Protein AF-A0A533SK58-F1 (afdb_monomer_lite)

Foldseek 3Di:
DDPVVVVVVCVVLVVQLVVQLVVQLVVVCVVCPVVLVCCCPVVVDDPVVSVVVSVVCSVVCCVVSNVVSSVRD

Radius of gyration: 17.32 Å; chains: 1; bounding box: 42×18×48 Å

pLDDT: mean 87.65, std 6.16, range [56.91, 94.38]

Sequence (73 aa):
MRKTTYLYILKEILPIFFIGLLTLTVILLMDKILKLIELIVTRGVSLSNILKLLLFISPSFLIFTIPMAFLLG

Secondary structure (DSSP, 8-state):
--HHHHHHHHHHHHHHHHHHHHHHHHHHHHHHHHHHHHHHHHH---HHHHHHHHHHHHHHHHHHHHHHHHHH-

Structure (mmCIF, N/CA/C/O backbone):
data_AF-A0A533SK58-F1
#
_entry.id   AF-A0A533SK58-F1
#
loop_
_atom_site.group_PDB
_atom_site.id
_atom_site.type_symbol
_atom_site.label_atom_id
_atom_site.label_alt_id
_atom_site.label_comp_id
_atom_site.label_asym_id
_atom_site.label_entity_id
_atom_site.label_seq_id
_atom_site.pdbx_PDB_ins_code
_atom_site.Cartn_x
_atom_site.Cartn_y
_atom_site.Cartn_z
_atom_site.occupancy
_atom_site.B_iso_or_equiv
_atom_site.auth_seq_id
_atom_site.auth_comp_id
_atom_site.auth_asym_id
_atom_site.auth_atom_id
_atom_site.pdbx_PDB_model_num
ATOM 1 N N . MET A 1 1 ? -25.433 -3.607 24.872 1.00 56.91 1 MET A N 1
ATOM 2 C CA . MET A 1 1 ? -23.991 -3.457 24.559 1.00 56.91 1 MET A CA 1
ATOM 3 C C . MET A 1 1 ? -23.828 -2.194 23.719 1.00 56.91 1 MET A C 1
ATOM 5 O O . MET A 1 1 ? -24.538 -2.051 22.733 1.00 56.91 1 MET A O 1
ATOM 9 N N . ARG A 1 2 ? -23.061 -1.198 24.183 1.00 65.44 2 ARG A N 1
ATOM 10 C CA . ARG A 1 2 ? -23.101 0.177 23.641 1.00 65.44 2 ARG A CA 1
ATOM 11 C C . ARG A 1 2 ? -22.285 0.284 22.341 1.00 65.44 2 ARG A C 1
ATOM 13 O O . ARG A 1 2 ? -21.139 -0.148 22.306 1.00 65.44 2 ARG A O 1
ATOM 20 N N . LYS A 1 3 ? -22.859 0.898 21.292 1.00 73.94 3 LYS A N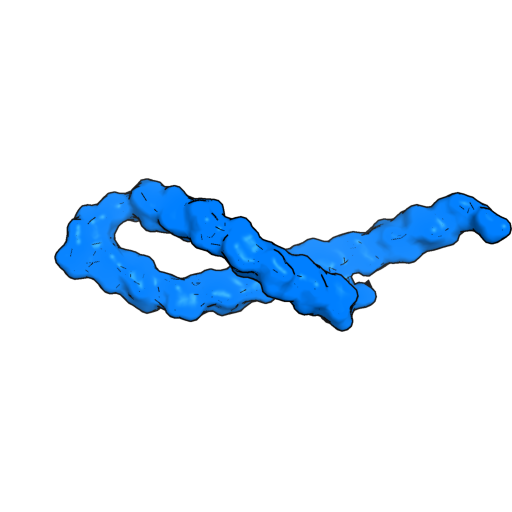 1
ATOM 21 C CA . LYS A 1 3 ? -22.232 1.122 19.963 1.00 73.94 3 LYS A CA 1
ATOM 22 C C . LYS A 1 3 ? -20.839 1.770 20.028 1.00 73.94 3 LYS A C 1
ATOM 24 O O . LYS A 1 3 ? -20.028 1.577 19.131 1.00 73.94 3 LYS A O 1
ATOM 29 N N . THR A 1 4 ? -20.559 2.516 21.092 1.00 85.06 4 THR A N 1
ATOM 30 C CA . THR A 1 4 ? -19.293 3.219 21.321 1.00 85.06 4 THR A CA 1
ATOM 31 C C . THR A 1 4 ? -18.094 2.283 21.473 1.00 85.06 4 THR A C 1
ATOM 33 O O . THR A 1 4 ? -17.016 2.623 21.002 1.00 85.06 4 THR A O 1
ATOM 36 N N . THR A 1 5 ? -18.264 1.099 22.072 1.00 87.25 5 THR A N 1
ATOM 37 C CA . THR A 1 5 ? -17.147 0.165 22.303 1.00 87.25 5 THR A CA 1
ATOM 38 C C . THR A 1 5 ? -16.644 -0.451 20.996 1.00 87.25 5 THR A C 1
ATOM 40 O O . THR A 1 5 ? -15.441 -0.511 20.774 1.00 87.25 5 THR A O 1
ATOM 43 N N . TYR A 1 6 ? -17.549 -0.831 20.088 1.00 88.06 6 TYR A N 1
ATOM 44 C CA . TYR A 1 6 ? -17.173 -1.370 18.776 1.00 88.06 6 TYR A CA 1
ATOM 45 C C . TYR A 1 6 ? -16.410 -0.355 17.922 1.00 88.06 6 TYR A C 1
ATOM 47 O O . TYR A 1 6 ? -15.426 -0.712 17.284 1.00 88.06 6 TYR A O 1
ATOM 55 N N . LEU A 1 7 ? -16.834 0.913 17.936 1.00 89.38 7 LEU A N 1
ATOM 56 C CA . LEU A 1 7 ? -16.156 1.983 17.198 1.00 89.38 7 LEU A CA 1
ATOM 57 C C . LEU A 1 7 ? -14.762 2.278 17.756 1.00 89.38 7 LEU A C 1
ATOM 59 O O . LEU A 1 7 ? -13.858 2.598 16.990 1.00 89.38 7 LEU A O 1
ATOM 63 N N . TYR A 1 8 ? -14.590 2.159 19.073 1.00 89.69 8 TYR A N 1
ATOM 64 C CA . TYR A 1 8 ? -13.294 2.341 19.714 1.00 89.69 8 TYR A CA 1
ATOM 65 C C . TYR A 1 8 ? -12.314 1.230 19.318 1.00 89.69 8 TYR A C 1
ATOM 67 O O . TYR A 1 8 ? -11.233 1.530 18.827 1.00 89.69 8 TYR A O 1
ATOM 75 N N . ILE A 1 9 ? -12.739 -0.036 19.415 1.00 89.25 9 ILE A N 1
ATOM 76 C CA . ILE A 1 9 ? -11.923 -1.195 19.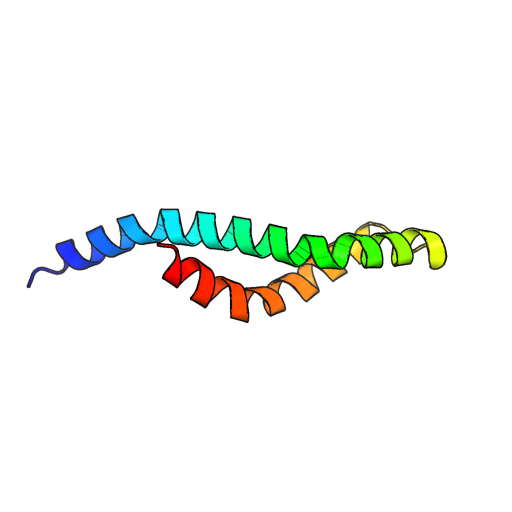020 1.00 89.25 9 ILE A CA 1
ATOM 77 C C . ILE A 1 9 ? -11.549 -1.116 17.533 1.00 89.25 9 ILE A C 1
ATOM 79 O O . ILE A 1 9 ? -10.388 -1.288 17.178 1.00 89.25 9 ILE A O 1
ATOM 83 N N . LEU A 1 10 ? -12.504 -0.781 16.657 1.00 88.44 10 LEU A N 1
ATOM 84 C CA . LEU A 1 10 ? -12.218 -0.562 15.234 1.00 88.44 10 LEU A CA 1
ATOM 85 C C . LEU A 1 10 ? -11.163 0.530 15.031 1.00 88.44 10 LEU A C 1
ATOM 87 O O . LEU A 1 10 ? -10.228 0.341 14.261 1.00 88.44 10 LEU A O 1
ATOM 91 N N . LYS A 1 11 ? -11.281 1.657 15.739 1.00 91.94 11 LYS A N 1
ATOM 92 C CA . LYS A 1 11 ? -10.324 2.766 15.645 1.00 91.94 11 LYS A CA 1
ATOM 93 C C . LYS A 1 11 ? -8.922 2.388 16.131 1.00 91.94 11 LYS A C 1
ATOM 95 O O . LYS A 1 11 ? -7.963 3.003 15.681 1.00 91.94 11 LYS A O 1
ATOM 100 N N . GLU A 1 12 ? -8.804 1.413 17.021 1.00 89.88 12 GLU A N 1
ATOM 101 C CA . GLU A 1 12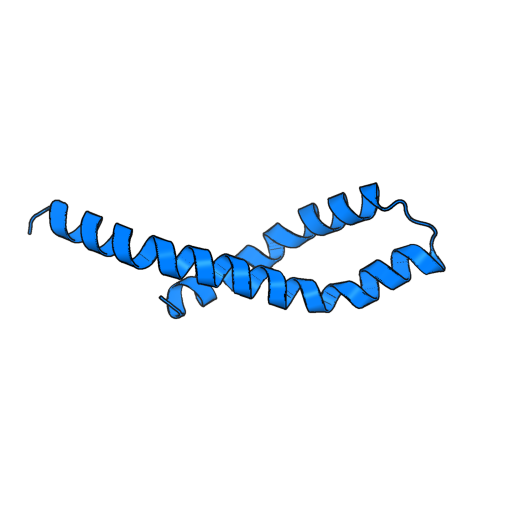 ? -7.525 0.949 17.559 1.00 89.88 12 GLU A CA 1
ATOM 102 C C . GLU A 1 12 ? -6.860 -0.105 16.659 1.00 89.88 12 GLU A C 1
ATOM 104 O O . GLU A 1 12 ? -5.647 -0.065 16.474 1.00 89.88 12 GLU A O 1
ATOM 109 N N . ILE A 1 13 ? -7.651 -0.960 15.999 1.00 90.88 13 ILE A N 1
ATOM 110 C CA . ILE A 1 13 ? -7.163 -1.957 15.028 1.00 90.88 13 ILE A CA 1
ATOM 111 C C . ILE A 1 13 ? -6.780 -1.305 13.689 1.00 90.88 13 ILE A C 1
ATOM 113 O O . ILE A 1 13 ? -5.782 -1.684 13.077 1.00 90.88 13 ILE A O 1
ATOM 117 N N . LEU A 1 14 ? -7.542 -0.302 13.225 1.00 92.06 14 LEU A N 1
ATOM 118 C CA . LEU A 1 14 ? -7.312 0.355 11.928 1.00 92.06 14 LEU A CA 1
ATOM 119 C C . LEU A 1 14 ? -5.852 0.820 11.716 1.00 92.06 14 LEU A C 1
ATOM 121 O O . LEU A 1 14 ? -5.289 0.507 10.669 1.00 92.06 14 LEU A O 1
ATOM 125 N N . PRO A 1 15 ? -5.214 1.553 12.651 1.00 92.38 15 PRO A N 1
ATOM 126 C CA . PRO A 1 15 ? -3.836 2.018 12.503 1.00 92.38 15 PRO A CA 1
ATOM 127 C C . PRO A 1 15 ? -2.846 0.877 12.265 1.00 92.38 15 PRO A C 1
ATOM 129 O O . PRO A 1 15 ? -2.033 0.953 11.346 1.00 92.38 15 PRO A O 1
ATOM 132 N N . ILE A 1 16 ? -2.942 -0.190 13.060 1.00 91.06 16 ILE A N 1
ATOM 133 C CA . ILE A 1 16 ? -2.042 -1.346 12.982 1.00 91.06 16 ILE A CA 1
ATOM 134 C C . ILE A 1 16 ? -2.281 -2.109 11.678 1.00 91.06 16 ILE A C 1
ATOM 136 O O . ILE A 1 16 ? -1.324 -2.436 10.976 1.00 91.06 16 ILE A O 1
ATOM 140 N N . PHE A 1 17 ? -3.547 -2.280 11.289 1.00 93.31 17 PHE A N 1
ATOM 141 C CA . PHE A 1 17 ? -3.925 -2.855 10.003 1.00 93.31 17 PHE A CA 1
ATOM 142 C C . PHE A 1 17 ? -3.329 -2.076 8.822 1.00 93.31 17 PHE A C 1
ATOM 144 O O . PHE A 1 17 ? -2.738 -2.676 7.930 1.00 93.31 17 PHE A O 1
ATOM 151 N N . PHE A 1 18 ? -3.435 -0.742 8.803 1.00 94.12 18 PHE A N 1
ATOM 152 C CA . PHE A 1 18 ? -2.902 0.071 7.703 1.00 94.12 18 PHE A CA 1
ATOM 153 C C . PHE A 1 18 ? -1.374 0.040 7.628 1.00 94.12 18 PHE A C 1
ATOM 155 O O . PHE A 1 18 ? -0.828 -0.022 6.525 1.00 94.12 18 PHE A O 1
ATOM 162 N N . ILE A 1 19 ? -0.687 0.046 8.774 1.00 94.38 19 ILE A N 1
ATOM 163 C CA . ILE A 1 19 ? 0.772 -0.110 8.823 1.00 94.38 19 ILE A CA 1
ATOM 164 C C . ILE A 1 19 ? 1.159 -1.489 8.280 1.00 94.38 19 ILE A C 1
ATOM 166 O O . ILE A 1 19 ? 1.972 -1.573 7.362 1.00 94.38 19 ILE A O 1
ATOM 170 N N . GLY A 1 20 ? 0.523 -2.558 8.771 1.00 93.44 20 GLY A N 1
ATOM 171 C CA . GLY A 1 20 ? 0.757 -3.923 8.299 1.00 93.44 20 GLY A CA 1
ATOM 172 C C . GLY A 1 20 ? 0.491 -4.081 6.801 1.00 93.44 20 GLY A C 1
ATOM 173 O O . GLY A 1 20 ? 1.313 -4.647 6.083 1.00 93.44 20 GLY A O 1
ATOM 174 N N . LEU A 1 21 ? -0.607 -3.514 6.297 1.00 94.31 21 LEU A N 1
ATOM 175 C CA . LEU A 1 21 ? -0.969 -3.540 4.881 1.00 94.31 21 LEU A CA 1
ATOM 176 C C . LEU A 1 21 ? 0.099 -2.855 4.015 1.00 94.31 21 LEU A C 1
ATOM 178 O O . LEU A 1 21 ? 0.528 -3.423 3.008 1.00 94.31 21 LEU A O 1
ATOM 182 N N . LEU A 1 22 ? 0.552 -1.657 4.402 1.00 93.69 22 LEU A N 1
ATOM 183 C CA . LEU A 1 22 ? 1.599 -0.920 3.686 1.00 93.69 22 LEU A CA 1
ATOM 184 C C . LEU A 1 22 ? 2.934 -1.667 3.707 1.00 93.69 22 LEU A C 1
ATOM 186 O O . LEU A 1 22 ? 3.569 -1.830 2.668 1.00 93.69 22 LEU A O 1
ATOM 190 N N . THR A 1 23 ? 3.351 -2.164 4.868 1.00 94.12 23 THR A N 1
ATOM 191 C CA . THR A 1 23 ? 4.616 -2.889 4.995 1.00 94.12 23 THR A CA 1
ATOM 192 C C . THR A 1 23 ? 4.598 -4.180 4.177 1.00 94.12 23 THR A C 1
ATOM 194 O O . THR A 1 23 ? 5.517 -4.420 3.396 1.00 94.12 23 THR A O 1
ATOM 197 N N . LEU A 1 24 ? 3.534 -4.982 4.276 1.00 93.50 24 LEU A N 1
ATOM 198 C CA . LEU A 1 24 ? 3.408 -6.231 3.522 1.00 93.50 24 LEU A CA 1
ATOM 199 C C . LEU A 1 24 ? 3.333 -5.995 2.010 1.00 93.50 24 LEU A C 1
ATOM 201 O O . LEU A 1 24 ? 3.973 -6.720 1.251 1.00 93.50 24 LEU A O 1
ATOM 205 N N . THR A 1 25 ? 2.588 -4.983 1.554 1.00 92.31 25 THR A N 1
ATOM 206 C CA . THR A 1 25 ? 2.517 -4.661 0.117 1.00 92.31 25 THR A CA 1
ATOM 207 C C . THR A 1 25 ? 3.875 -4.246 -0.436 1.00 92.31 25 THR A C 1
ATOM 209 O O . THR A 1 25 ? 4.262 -4.735 -1.494 1.00 92.31 25 THR A O 1
ATOM 212 N N . VAL A 1 26 ? 4.637 -3.416 0.285 1.00 91.25 26 VAL A N 1
ATOM 213 C CA . VAL A 1 26 ? 5.998 -3.029 -0.122 1.00 91.25 26 VAL A CA 1
ATOM 214 C C . VAL A 1 26 ? 6.925 -4.243 -0.171 1.00 91.25 26 VAL A C 1
ATOM 216 O O . VAL A 1 26 ? 7.619 -4.426 -1.169 1.00 91.25 26 VAL A O 1
ATOM 219 N N . ILE A 1 27 ? 6.902 -5.102 0.853 1.00 92.81 27 ILE A N 1
ATOM 220 C CA . ILE A 1 27 ? 7.734 -6.314 0.901 1.00 92.81 27 ILE A CA 1
ATOM 221 C C . ILE A 1 27 ? 7.426 -7.238 -0.285 1.00 92.81 27 ILE A C 1
ATOM 223 O O . ILE A 1 27 ? 8.345 -7.691 -0.962 1.00 92.81 27 ILE A O 1
ATOM 227 N N . LEU A 1 28 ? 6.150 -7.489 -0.590 1.00 90.12 28 LEU A N 1
ATOM 228 C CA . LEU A 1 28 ? 5.772 -8.347 -1.720 1.00 90.12 28 LEU A CA 1
ATOM 229 C C . LEU A 1 28 ? 6.135 -7.734 -3.077 1.00 90.12 28 LEU A C 1
ATOM 231 O O . LEU A 1 28 ? 6.495 -8.456 -4.005 1.00 90.12 28 LEU A O 1
ATOM 235 N N . LEU A 1 29 ? 6.076 -6.407 -3.206 1.00 89.38 29 LEU A N 1
ATOM 236 C CA . LEU A 1 29 ? 6.502 -5.721 -4.424 1.00 89.38 29 LEU A CA 1
ATOM 237 C C . LEU A 1 29 ? 8.018 -5.803 -4.643 1.00 89.38 29 LEU A C 1
ATOM 239 O O . LEU A 1 29 ? 8.449 -5.769 -5.799 1.00 89.38 29 LEU A O 1
ATOM 243 N N . MET A 1 30 ? 8.824 -5.969 -3.585 1.00 88.50 30 MET A N 1
ATOM 244 C CA . MET A 1 30 ? 10.275 -6.143 -3.727 1.00 88.50 30 MET A CA 1
ATOM 245 C C . MET A 1 30 ? 10.645 -7.366 -4.571 1.00 88.50 30 MET A C 1
ATOM 247 O O . MET A 1 30 ? 11.596 -7.289 -5.346 1.00 88.50 30 MET A O 1
ATOM 251 N N . ASP A 1 31 ? 9.853 -8.441 -4.521 1.00 86.38 31 ASP A N 1
ATOM 252 C CA . ASP A 1 31 ? 10.028 -9.624 -5.380 1.00 86.38 31 ASP A CA 1
ATOM 253 C C . ASP A 1 31 ? 10.022 -9.268 -6.881 1.00 86.38 31 ASP A C 1
ATOM 255 O O . ASP A 1 31 ? 10.691 -9.896 -7.700 1.00 86.38 31 ASP A O 1
ATOM 259 N N . LYS A 1 32 ? 9.295 -8.213 -7.270 1.00 84.75 32 LYS A N 1
ATOM 260 C CA . LYS A 1 32 ? 9.163 -7.790 -8.671 1.00 84.75 32 LYS A CA 1
ATOM 261 C C . LYS A 1 32 ? 10.204 -6.765 -9.110 1.00 84.75 32 LYS A C 1
ATOM 263 O O . LYS A 1 32 ? 10.296 -6.510 -10.311 1.00 84.75 32 LYS A O 1
ATOM 268 N N . ILE A 1 33 ? 11.007 -6.213 -8.196 1.00 86.19 33 ILE A N 1
ATOM 269 C CA . ILE A 1 33 ? 11.989 -5.160 -8.509 1.00 86.19 33 ILE A CA 1
ATOM 270 C C . ILE A 1 33 ? 12.995 -5.633 -9.559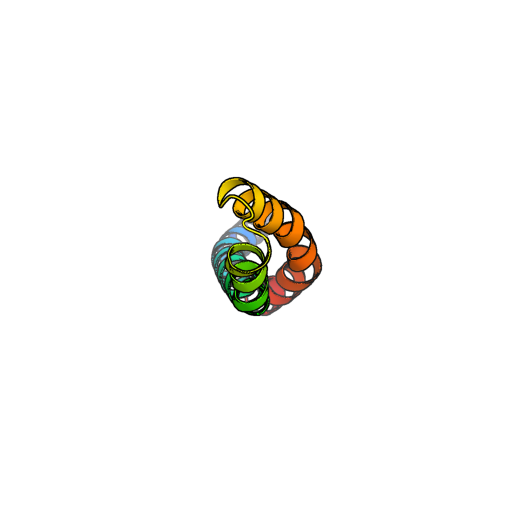 1.00 86.19 33 ILE A C 1
ATOM 272 O O . ILE A 1 33 ? 13.210 -4.930 -10.543 1.00 86.19 33 ILE A O 1
ATOM 276 N N . LEU A 1 34 ? 13.554 -6.838 -9.413 1.00 85.56 34 LEU A N 1
ATOM 277 C CA . LEU A 1 34 ? 14.531 -7.372 -10.372 1.00 85.56 34 LEU A CA 1
ATOM 278 C C . LEU A 1 34 ? 13.943 -7.484 -11.787 1.00 85.56 34 LEU A C 1
ATOM 280 O O . LEU A 1 34 ? 14.572 -7.074 -12.760 1.00 85.56 34 LEU A O 1
ATOM 284 N N . LYS A 1 35 ? 12.695 -7.949 -11.895 1.00 85.25 35 LYS A N 1
ATOM 285 C CA . LYS A 1 35 ? 11.983 -8.082 -13.174 1.00 85.25 35 LYS A CA 1
ATOM 286 C C . LYS A 1 35 ? 11.638 -6.726 -13.797 1.00 85.25 35 LYS A C 1
ATOM 288 O O . LYS A 1 35 ? 11.665 -6.576 -15.016 1.00 85.25 35 LYS A O 1
ATOM 293 N N . LEU A 1 36 ? 11.313 -5.729 -12.972 1.00 84.25 36 LEU A N 1
ATOM 294 C CA . LEU A 1 36 ? 11.079 -4.355 -13.423 1.00 84.25 36 LEU A CA 1
ATOM 295 C C . LEU A 1 36 ? 12.377 -3.721 -13.943 1.00 84.25 36 LEU A C 1
ATOM 297 O O . LEU A 1 36 ? 12.347 -3.074 -14.985 1.00 84.25 36 LEU A O 1
ATOM 301 N N . ILE A 1 37 ? 13.514 -3.955 -13.278 1.00 85.75 37 ILE A N 1
ATOM 302 C CA . ILE A 1 37 ? 14.835 -3.494 -13.734 1.00 85.75 37 ILE A CA 1
ATOM 303 C C . ILE A 1 37 ? 15.203 -4.140 -15.073 1.00 85.75 37 ILE A C 1
ATOM 305 O O . ILE A 1 37 ? 15.628 -3.445 -15.992 1.00 85.75 37 ILE A O 1
ATOM 309 N N . GLU A 1 38 ? 14.978 -5.444 -15.226 1.00 85.75 38 GLU A N 1
ATOM 310 C CA . GLU A 1 38 ? 15.205 -6.141 -16.495 1.00 85.75 38 GLU A CA 1
ATOM 311 C C . GLU A 1 38 ? 14.351 -5.551 -17.634 1.00 85.75 38 GLU A C 1
ATOM 313 O O . GLU A 1 38 ? 14.831 -5.362 -18.750 1.00 85.75 38 GLU A O 1
ATOM 318 N N . LEU A 1 39 ? 13.098 -5.174 -17.363 1.00 85.25 39 LEU A N 1
ATOM 319 C CA . LEU A 1 39 ? 12.244 -4.502 -18.350 1.00 85.25 39 LEU A CA 1
ATOM 320 C C . LEU A 1 39 ? 12.779 -3.120 -18.766 1.00 85.25 39 LEU A C 1
ATOM 322 O O . LEU A 1 39 ? 12.614 -2.739 -19.926 1.00 85.25 39 LEU A O 1
ATOM 326 N N . ILE A 1 40 ? 13.437 -2.387 -17.862 1.00 84.44 40 ILE A N 1
ATOM 327 C CA . ILE A 1 40 ? 14.101 -1.110 -18.184 1.00 84.44 40 ILE A CA 1
ATOM 328 C C . ILE A 1 40 ? 15.292 -1.365 -19.097 1.00 84.44 40 ILE A C 1
ATOM 330 O O . ILE A 1 40 ? 15.385 -0.781 -20.174 1.00 84.44 40 ILE A O 1
ATOM 334 N N . VAL A 1 41 ? 16.203 -2.230 -18.650 1.00 83.19 41 VAL A N 1
ATOM 335 C CA . VAL A 1 41 ? 17.524 -2.401 -19.262 1.00 83.19 41 VAL A CA 1
ATOM 336 C C . VAL A 1 41 ? 17.416 -3.108 -20.610 1.00 83.19 41 VAL A C 1
ATOM 338 O O . VAL A 1 41 ? 18.012 -2.664 -21.586 1.00 83.19 41 VAL A O 1
ATOM 341 N N . THR A 1 42 ? 16.626 -4.179 -20.691 1.00 82.69 42 THR A N 1
ATOM 342 C CA . THR A 1 42 ? 16.580 -5.052 -21.873 1.00 82.69 42 THR A CA 1
ATOM 343 C C . THR A 1 42 ? 15.596 -4.555 -22.929 1.00 82.69 42 THR A C 1
ATOM 345 O O . THR A 1 42 ? 15.786 -4.798 -24.117 1.00 82.69 42 THR A O 1
ATOM 348 N N . ARG A 1 43 ? 14.511 -3.885 -22.514 1.00 79.06 43 ARG A N 1
ATOM 349 C CA . ARG A 1 43 ? 13.419 -3.476 -23.417 1.00 79.06 43 ARG A CA 1
ATOM 350 C C . ARG A 1 43 ? 13.265 -1.962 -23.569 1.00 79.06 43 ARG A C 1
ATOM 352 O O . ARG A 1 43 ? 12.377 -1.533 -24.299 1.00 79.06 43 ARG A O 1
ATOM 359 N N . GLY A 1 44 ? 14.097 -1.158 -22.899 1.00 79.56 44 GLY A N 1
ATOM 360 C CA . GLY A 1 44 ? 14.078 0.305 -23.009 1.00 79.56 44 GLY A CA 1
ATOM 361 C C . GLY A 1 44 ? 12.751 0.942 -22.583 1.00 79.56 44 GLY A C 1
ATOM 362 O O . GLY A 1 44 ? 12.391 2.013 -23.070 1.00 79.56 44 GLY A O 1
ATOM 363 N N . VAL A 1 45 ? 11.976 0.271 -21.724 1.00 84.12 45 VAL A N 1
ATOM 364 C CA . VAL A 1 45 ? 10.636 0.724 -21.334 1.00 84.12 45 VAL A CA 1
ATOM 365 C C . VAL A 1 45 ? 10.745 1.990 -20.481 1.00 84.12 45 VAL A C 1
ATOM 367 O O . VAL A 1 45 ? 11.514 2.040 -19.523 1.00 84.12 45 VAL A O 1
ATOM 370 N N . SER A 1 46 ? 9.945 3.013 -20.799 1.00 86.56 46 SER A N 1
ATOM 371 C CA . SER A 1 46 ? 9.928 4.268 -20.042 1.00 86.56 46 SER A CA 1
ATOM 372 C C . SER A 1 46 ? 9.540 4.057 -18.572 1.00 86.56 46 SER A C 1
ATOM 374 O O . SER A 1 46 ? 8.643 3.273 -18.250 1.00 86.56 46 SER A O 1
ATOM 376 N N . LEU A 1 47 ? 10.148 4.834 -17.669 1.00 82.69 47 LEU A N 1
ATOM 377 C CA . LEU A 1 47 ? 9.860 4.788 -16.228 1.00 82.69 47 LEU A CA 1
ATOM 378 C C . LEU A 1 47 ? 8.366 5.012 -15.916 1.00 82.69 47 LEU A C 1
ATOM 380 O O . LEU A 1 47 ? 7.808 4.420 -14.995 1.00 82.69 47 LEU A O 1
ATOM 384 N N . SER A 1 48 ? 7.687 5.819 -16.735 1.00 86.69 48 SER A N 1
ATOM 385 C CA . SER A 1 48 ? 6.243 6.055 -16.651 1.00 86.69 48 SER A CA 1
ATOM 386 C C . SER A 1 48 ? 5.406 4.787 -16.851 1.00 86.69 48 SER A C 1
ATOM 388 O O . SER A 1 48 ? 4.421 4.577 -16.143 1.00 86.69 48 SER A O 1
ATOM 390 N N . ASN A 1 49 ? 5.799 3.914 -17.780 1.00 87.06 49 ASN A N 1
ATOM 391 C CA . ASN A 1 49 ? 5.103 2.652 -18.030 1.00 87.06 49 ASN A CA 1
ATOM 392 C C . ASN A 1 49 ? 5.329 1.652 -16.891 1.00 87.06 49 ASN A C 1
ATOM 394 O O . ASN A 1 49 ? 4.453 0.847 -16.591 1.00 87.06 49 ASN A O 1
ATOM 398 N N . ILE A 1 50 ? 6.466 1.750 -16.208 1.00 86.62 50 ILE A N 1
ATOM 399 C CA . ILE A 1 50 ? 6.810 0.920 -15.050 1.00 86.62 50 ILE A CA 1
ATOM 400 C C . ILE A 1 50 ? 6.003 1.321 -13.828 1.00 86.62 50 ILE A C 1
ATOM 402 O O . ILE A 1 50 ? 5.460 0.453 -13.154 1.00 86.62 50 ILE A O 1
ATOM 406 N N . LEU A 1 51 ? 5.850 2.623 -13.581 1.00 86.69 51 LEU A N 1
ATOM 407 C CA . LEU A 1 51 ? 4.950 3.121 -12.542 1.00 86.69 51 LEU A CA 1
ATOM 408 C C . LEU A 1 51 ? 3.505 2.666 -12.790 1.00 86.69 51 LEU A C 1
ATOM 410 O O . LEU A 1 51 ? 2.840 2.222 -11.858 1.00 86.69 51 LEU A O 1
ATOM 414 N N . LYS A 1 52 ? 3.037 2.690 -14.048 1.00 89.62 52 LYS A N 1
ATOM 415 C CA . LYS A 1 52 ? 1.724 2.127 -14.415 1.00 89.62 52 LYS A CA 1
ATOM 416 C C . LYS A 1 52 ? 1.644 0.623 -14.151 1.00 89.62 52 LYS A C 1
ATOM 418 O O . LYS A 1 52 ? 0.650 0.161 -13.608 1.00 89.62 52 LYS A O 1
ATOM 423 N N . LEU A 1 53 ? 2.683 -0.136 -14.496 1.00 88.88 53 LEU A N 1
ATOM 424 C CA . LEU A 1 53 ? 2.757 -1.572 -14.211 1.00 88.88 53 LEU A CA 1
ATOM 425 C C . LEU A 1 53 ? 2.715 -1.861 -12.708 1.00 88.88 53 LEU A C 1
ATOM 427 O O . LEU A 1 53 ? 1.955 -2.726 -12.284 1.00 88.88 53 LEU A O 1
ATOM 431 N N . LEU A 1 54 ? 3.478 -1.113 -11.907 1.00 87.19 54 LEU A N 1
ATOM 432 C CA . LEU A 1 54 ? 3.461 -1.189 -10.445 1.00 87.19 54 LEU A CA 1
ATOM 433 C C . LEU A 1 54 ? 2.064 -0.896 -9.879 1.00 87.19 54 LEU A C 1
ATOM 435 O O . LEU A 1 54 ? 1.589 -1.616 -9.004 1.00 87.19 54 LEU A O 1
ATOM 439 N N . LEU A 1 55 ? 1.376 0.113 -10.415 1.00 89.06 55 LEU A N 1
ATOM 440 C CA . LEU A 1 55 ? 0.001 0.445 -10.035 1.00 89.06 55 LEU A CA 1
ATOM 441 C C . LEU A 1 55 ? -1.017 -0.619 -10.455 1.00 89.06 55 LEU A C 1
ATOM 443 O O . LEU A 1 55 ? -1.989 -0.827 -9.741 1.00 89.06 55 LEU A O 1
ATOM 447 N N . PHE A 1 56 ? -0.820 -1.294 -11.588 1.00 89.81 56 PHE A N 1
ATOM 448 C CA . PHE A 1 56 ? -1.724 -2.355 -12.036 1.00 89.81 56 PHE A CA 1
ATOM 449 C C . PHE A 1 56 ? -1.485 -3.693 -11.344 1.00 89.81 56 PHE A C 1
ATOM 451 O O . PHE A 1 56 ? -2.414 -4.489 -11.235 1.00 89.81 56 PHE A O 1
ATOM 458 N N . ILE A 1 57 ? -0.266 -3.953 -10.871 1.00 87.81 57 ILE A N 1
ATOM 459 C CA . ILE A 1 57 ? 0.053 -5.191 -10.160 1.00 87.81 57 ILE A CA 1
ATOM 460 C C . ILE A 1 57 ? -0.246 -5.083 -8.658 1.00 87.81 57 ILE A C 1
ATOM 462 O O . ILE A 1 57 ? -0.646 -6.075 -8.054 1.00 87.81 57 ILE A O 1
ATOM 466 N N . SER A 1 58 ? -0.149 -3.889 -8.060 1.00 87.81 58 SER A N 1
ATOM 467 C CA . SER A 1 58 ? -0.448 -3.652 -6.637 1.00 87.81 58 SER A CA 1
ATOM 468 C C . SER A 1 58 ? -1.807 -4.192 -6.143 1.00 87.81 58 SER A C 1
ATOM 470 O O . SER A 1 58 ? -1.817 -4.796 -5.068 1.00 87.81 58 SER A O 1
ATOM 472 N N . PRO A 1 59 ? -2.936 -4.105 -6.884 1.00 88.06 59 PRO A N 1
ATOM 473 C CA . PRO A 1 59 ? -4.239 -4.551 -6.393 1.00 88.06 59 PRO A CA 1
ATOM 474 C C . PRO A 1 59 ? -4.305 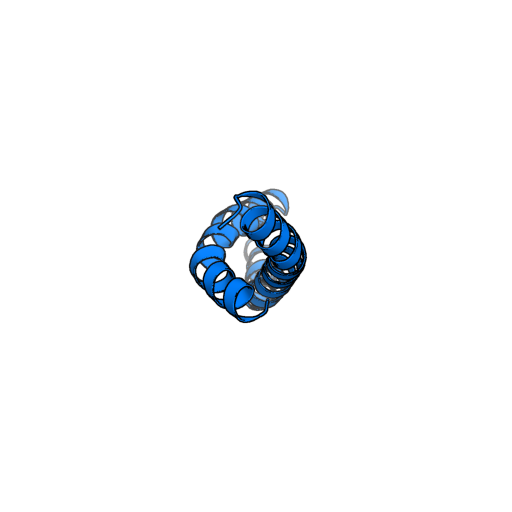-6.068 -6.226 1.00 88.06 59 PRO A C 1
ATOM 476 O O . PRO A 1 59 ? -5.001 -6.564 -5.346 1.00 88.06 59 PRO A O 1
ATOM 479 N N . SER A 1 60 ? -3.551 -6.815 -7.038 1.00 89.81 60 SER A N 1
ATOM 480 C CA . SER A 1 60 ? -3.497 -8.276 -6.932 1.00 89.81 60 SER A CA 1
ATOM 481 C C . SER A 1 60 ? -2.851 -8.737 -5.623 1.00 89.81 60 SER A C 1
ATOM 483 O O . SER A 1 60 ? -3.269 -9.741 -5.050 1.00 89.81 60 SER A O 1
ATOM 485 N N . PHE A 1 61 ? -1.896 -7.966 -5.091 1.00 89.25 61 PHE A N 1
ATOM 486 C CA . PHE A 1 61 ? -1.274 -8.254 -3.801 1.00 89.25 61 PHE A CA 1
ATOM 487 C C . PHE A 1 61 ? -2.203 -7.956 -2.624 1.00 89.25 61 PHE A C 1
ATOM 489 O O . PHE A 1 61 ? -2.115 -8.647 -1.612 1.00 89.25 61 PHE A O 1
ATOM 496 N N . LEU A 1 62 ? -3.133 -7.000 -2.763 1.00 91.06 62 LEU A N 1
ATOM 497 C CA . LEU A 1 62 ? -4.099 -6.666 -1.709 1.00 91.06 62 LEU A CA 1
ATOM 498 C C . LEU A 1 62 ? -4.980 -7.855 -1.308 1.00 91.06 62 LEU A C 1
ATOM 500 O O . LEU A 1 62 ? -5.371 -7.954 -0.150 1.00 91.06 62 LEU A O 1
ATOM 504 N N . ILE A 1 63 ? -5.224 -8.799 -2.222 1.00 92.31 63 ILE A N 1
ATOM 505 C CA . ILE A 1 63 ? -5.968 -10.037 -1.937 1.00 92.31 63 ILE A CA 1
ATOM 506 C C . ILE A 1 63 ? -5.292 -10.843 -0.816 1.00 92.31 63 ILE A C 1
ATOM 508 O O . ILE A 1 63 ? -5.976 -11.430 0.019 1.00 92.31 63 ILE A O 1
ATOM 512 N N . PHE A 1 64 ? -3.958 -10.841 -0.771 1.00 89.25 64 PHE A N 1
ATOM 513 C CA . PHE A 1 64 ? -3.175 -11.538 0.248 1.00 89.25 64 PHE A CA 1
ATOM 514 C C . PHE A 1 64 ? -2.835 -10.633 1.432 1.00 89.25 64 PHE A C 1
ATOM 516 O O . PHE A 1 64 ? -2.906 -11.064 2.581 1.00 89.25 64 PHE A O 1
ATOM 523 N N . THR A 1 65 ? -2.490 -9.367 1.187 1.00 91.56 65 THR A N 1
ATOM 524 C CA . THR A 1 65 ? -2.047 -8.480 2.268 1.00 91.56 65 THR A CA 1
ATOM 525 C C . THR A 1 65 ? -3.180 -8.025 3.171 1.00 91.56 65 THR A C 1
ATOM 527 O O . THR A 1 65 ? -2.910 -7.779 4.336 1.00 91.56 65 THR A O 1
ATOM 530 N N . ILE A 1 66 ? -4.432 -7.963 2.703 1.00 92.25 66 ILE A N 1
ATOM 531 C CA . ILE A 1 66 ? -5.588 -7.653 3.560 1.00 92.25 66 ILE A CA 1
ATOM 532 C C . ILE A 1 66 ? -5.754 -8.701 4.676 1.00 92.25 66 ILE A C 1
ATOM 534 O O . ILE A 1 66 ? -5.704 -8.313 5.842 1.00 92.25 66 ILE A O 1
ATOM 538 N N . PRO A 1 67 ? -5.910 -10.012 4.395 1.00 92.00 67 PRO A N 1
ATOM 539 C CA . PRO A 1 67 ? -6.038 -11.000 5.464 1.00 92.00 67 PRO A CA 1
ATOM 540 C C . PRO A 1 67 ? -4.768 -11.099 6.317 1.00 92.00 67 PRO A C 1
ATOM 542 O O . PRO A 1 67 ? -4.869 -11.226 7.531 1.00 92.00 67 PRO A O 1
ATOM 545 N N . MET A 1 68 ? -3.574 -10.974 5.729 1.00 93.00 68 MET A N 1
ATOM 546 C CA . MET A 1 68 ? -2.320 -11.015 6.495 1.00 93.00 68 MET A CA 1
ATOM 547 C C . MET A 1 68 ? -2.155 -9.807 7.431 1.00 93.00 68 MET A C 1
ATOM 549 O O . MET A 1 68 ? -1.749 -9.977 8.576 1.00 93.00 68 MET A O 1
ATOM 553 N N . ALA A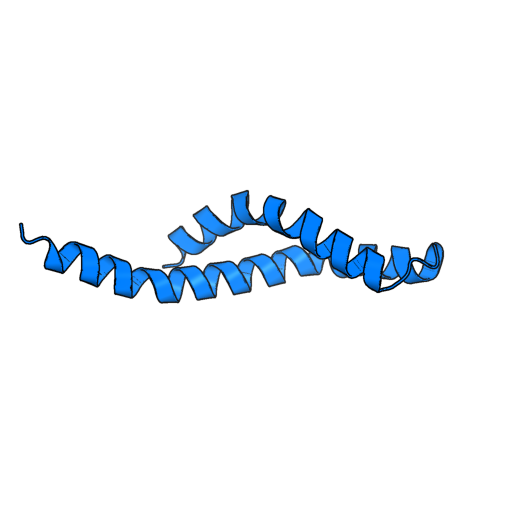 1 69 ? -2.494 -8.598 6.977 1.00 91.81 69 ALA A N 1
ATOM 554 C CA . ALA A 1 69 ? -2.452 -7.387 7.796 1.00 91.81 69 ALA A CA 1
ATOM 555 C C . ALA A 1 69 ? -3.514 -7.406 8.898 1.00 91.81 69 ALA A C 1
ATOM 557 O O . ALA A 1 69 ? -3.271 -6.893 9.985 1.00 91.81 69 ALA A O 1
ATOM 558 N N . PHE A 1 70 ? -4.670 -8.020 8.633 1.00 91.19 70 PHE A N 1
ATOM 559 C CA . PHE A 1 70 ? -5.706 -8.230 9.640 1.00 91.19 70 PHE A CA 1
ATOM 560 C C . PHE A 1 70 ? -5.295 -9.249 10.707 1.00 91.19 70 PHE A C 1
ATOM 562 O O . PHE A 1 70 ? -5.701 -9.107 11.844 1.00 91.19 70 PHE A O 1
ATOM 569 N N . LEU A 1 71 ? -4.488 -10.260 10.369 1.00 90.50 71 LEU A N 1
ATOM 570 C CA . LEU A 1 71 ? -3.946 -11.204 11.358 1.00 90.50 71 LEU A CA 1
ATOM 571 C C . LEU A 1 71 ? -2.814 -10.607 12.208 1.00 90.50 71 LEU A C 1
ATOM 573 O O . LEU A 1 71 ? -2.513 -11.132 13.276 1.00 90.50 71 LEU A O 1
ATOM 577 N N . LEU A 1 72 ? -2.153 -9.560 11.709 1.00 87.12 72 LEU A N 1
ATOM 578 C CA . LEU A 1 72 ? -1.062 -8.874 12.404 1.00 87.12 72 LEU A CA 1
ATOM 579 C C . LEU A 1 72 ? -1.540 -7.874 13.467 1.00 87.12 72 LEU A C 1
ATOM 581 O O . LEU A 1 72 ? -0.758 -7.567 14.367 1.00 87.12 72 LEU A O 1
ATOM 585 N N . GLY A 1 73 ? -2.756 -7.334 13.336 1.00 73.56 73 GLY A N 1
ATOM 586 C CA . GLY A 1 73 ? -3.358 -6.363 14.260 1.00 73.56 73 GLY A CA 1
ATOM 587 C C . GLY A 1 73 ? -4.516 -6.941 15.051 1.00 73.56 73 GLY A C 1
ATOM 588 O O . GLY A 1 73 ? -4.762 -6.411 16.154 1.00 73.56 73 GLY A O 1
#